Protein AF-A0A286H9B0-F1 (afdb_monomer)

Organism: NCBI:txid1938745

pLDDT: mean 94.32, std 11.55, range [45.25, 98.88]

InterPro domains:
  IPR002024 Bacterioferritin [PIRSF002560] (19-170)
  IPR002024 Bacterioferritin [PR00601] (17-36)
  IPR002024 Bacterioferritin [PR00601] (37-57)
  IPR002024 Bacterioferri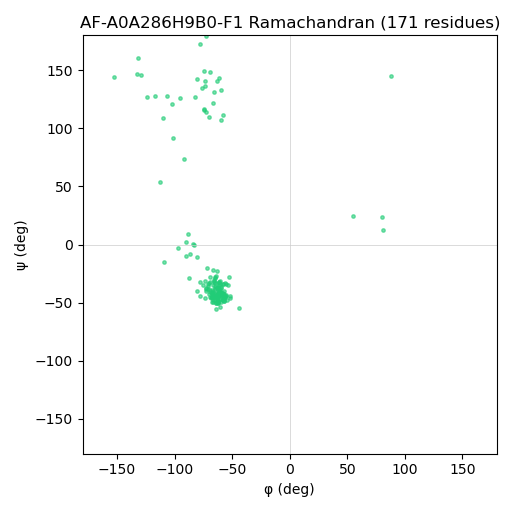tin [PR00601] (58-78)
  IPR002024 Bacterioferritin [PR00601] (79-99)
  IPR002024 Bacterioferritin [PR00601] (121-141)
  IPR002024 Bacterioferritin [PR00601] (142-163)
  IPR002024 Bacterioferritin [TIGR00754] (19-170)
  IPR002024 Bacterioferritin [cd00907] (19-168)
  IPR008331 Ferritin/DPS domain [PF00210] (23-158)
  IPR009040 Ferritin-like diiron domain [PS50905] (15-159)
  IPR009078 Ferritin-like superfamily [SSF47240] (18-170)
  IPR012347 Ferritin-like [G3DSA:1.20.1260.10] (17-172)

Nearest PDB structures (foldseek):
  3fvb-assembly1_A  TM=9.939E-01  e=9.692E-12  Brucella abortus 2308
  8sqq-assembly1_A  TM=9.944E-01  e=2.005E-11  Brucella abortus 2308
  5d8s-assembly1_C-2  TM=9.860E-01  e=1.235E-11  Pseudomonas aeruginosa PAO1
  5d8r-assembly1_B-2  TM=9.877E-01  e=1.734E-11  Pseudomonas aeruginosa PAO1
  4am2-assembly1_A  TM=9.829E-01  e=4.570E-11  Blastochloris viridis

Structure (mmCIF, N/CA/C/O backbone):
data_AF-A0A286H9B0-F1
#
_entry.id   AF-A0A286H9B0-F1
#
loop_
_atom_site.group_PDB
_atom_site.id
_atom_site.type_symbol
_atom_site.label_atom_id
_atom_site.label_alt_id
_atom_site.label_comp_id
_atom_site.label_asym_id
_atom_site.label_entity_id
_atom_site.label_seq_id
_atom_site.pdbx_PDB_ins_code
_atom_site.Cartn_x
_atom_site.Cartn_y
_atom_site.Cartn_z
_atom_site.occupancy
_atom_site.B_iso_or_equiv
_atom_site.auth_seq_id
_atom_site.auth_comp_id
_atom_site.auth_asym_id
_atom_site.auth_atom_id
_atom_site.pdbx_PDB_model_num
ATOM 1 N N . MET A 1 1 ? 42.506 1.748 1.021 1.00 45.88 1 MET A N 1
ATOM 2 C CA . MET A 1 1 ? 42.791 1.206 -0.328 1.00 45.88 1 MET A CA 1
ATOM 3 C C . MET A 1 1 ? 41.480 1.147 -1.094 1.00 45.88 1 MET A C 1
ATOM 5 O O . MET A 1 1 ? 40.535 0.618 -0.522 1.00 45.88 1 MET A O 1
ATOM 9 N N . PRO A 1 2 ? 41.370 1.684 -2.321 1.00 45.25 2 PRO A N 1
ATOM 10 C CA . PRO A 1 2 ? 40.158 1.507 -3.104 1.00 45.25 2 PRO A CA 1
ATOM 11 C C . PRO A 1 2 ? 40.140 0.069 -3.631 1.00 45.25 2 PRO A C 1
ATOM 13 O O . PRO A 1 2 ? 41.032 -0.348 -4.370 1.00 45.25 2 PRO A O 1
ATOM 16 N N . ILE A 1 3 ? 39.153 -0.709 -3.197 1.00 55.25 3 ILE A N 1
ATOM 17 C CA . ILE A 1 3 ? 38.907 -2.056 -3.710 1.00 55.25 3 ILE A CA 1
ATOM 18 C C . ILE A 1 3 ? 38.387 -1.878 -5.138 1.00 55.25 3 ILE A C 1
ATOM 20 O O . ILE A 1 3 ? 37.295 -1.356 -5.348 1.00 55.25 3 ILE A O 1
ATOM 24 N N . ARG A 1 4 ? 39.192 -2.256 -6.134 1.00 49.81 4 ARG A N 1
ATOM 25 C CA . ARG A 1 4 ? 38.756 -2.288 -7.533 1.00 49.81 4 ARG A CA 1
ATOM 26 C C . ARG A 1 4 ? 37.694 -3.389 -7.647 1.00 49.81 4 ARG A C 1
ATOM 28 O O . ARG A 1 4 ? 38.017 -4.529 -7.305 1.00 49.81 4 ARG A O 1
ATOM 35 N N . PRO A 1 5 ? 36.455 -3.100 -8.081 1.00 55.25 5 PRO A N 1
ATOM 36 C CA . PRO A 1 5 ? 35.447 -4.143 -8.185 1.00 55.25 5 PRO A CA 1
ATOM 37 C C . PRO A 1 5 ? 35.904 -5.173 -9.229 1.00 55.25 5 PRO A C 1
ATOM 39 O O . PRO A 1 5 ? 36.496 -4.790 -10.248 1.00 55.25 5 PRO A O 1
ATOM 42 N N . PRO A 1 6 ? 35.681 -6.477 -8.992 1.00 56.34 6 PRO A N 1
ATOM 43 C CA . PRO A 1 6 ? 35.996 -7.492 -9.982 1.00 56.34 6 PRO A CA 1
ATOM 44 C C . PRO A 1 6 ? 35.180 -7.207 -11.246 1.00 56.34 6 PRO A C 1
ATOM 46 O O . PRO A 1 6 ? 33.982 -6.936 -11.178 1.00 56.34 6 PRO A O 1
ATOM 49 N N . SER A 1 7 ? 35.830 -7.251 -12.411 1.00 58.56 7 SER A N 1
ATOM 50 C CA . SER A 1 7 ? 35.145 -7.125 -13.696 1.00 58.56 7 SER A CA 1
ATOM 51 C C . SER A 1 7 ? 34.120 -8.259 -13.810 1.00 58.56 7 SER A C 1
ATOM 53 O O . SER A 1 7 ? 34.520 -9.418 -13.968 1.00 58.56 7 SER A O 1
ATOM 55 N N . LYS A 1 8 ? 32.818 -7.958 -13.695 1.00 57.22 8 LYS A N 1
ATOM 56 C CA . LYS A 1 8 ? 31.751 -8.950 -13.896 1.00 57.22 8 LYS A CA 1
ATOM 57 C C . LYS A 1 8 ? 31.909 -9.531 -15.312 1.00 57.22 8 LYS A C 1
ATOM 59 O O . LYS A 1 8 ? 31.726 -8.826 -16.298 1.00 57.22 8 LYS A O 1
ATOM 64 N N . LYS A 1 9 ? 32.294 -10.809 -15.410 1.00 58.19 9 LYS A N 1
ATOM 65 C CA . LYS A 1 9 ? 32.421 -11.560 -16.677 1.00 58.19 9 LYS A CA 1
ATOM 66 C C . LYS A 1 9 ? 31.087 -12.136 -17.171 1.00 58.19 9 LYS A C 1
ATOM 68 O O . LYS A 1 9 ? 31.068 -12.768 -18.222 1.00 58.19 9 LYS A O 1
ATOM 73 N N . TRP A 1 10 ? 29.993 -11.930 -16.438 1.00 59.44 10 TRP A N 1
ATOM 74 C CA . TRP A 1 10 ? 28.667 -12.446 -16.769 1.00 59.44 10 TRP A CA 1
ATOM 75 C C . TRP A 1 10 ? 27.667 -11.297 -16.851 1.00 59.44 10 TRP A C 1
ATOM 77 O O . TRP A 1 10 ? 27.579 -10.483 -15.934 1.00 59.44 10 TRP A O 1
ATOM 87 N N . LYS A 1 11 ? 26.951 -11.233 -17.976 1.00 59.91 11 LYS A N 1
ATOM 88 C CA . LYS A 1 11 ? 25.842 -10.312 -18.220 1.00 59.91 11 LYS A CA 1
ATOM 89 C C . LYS A 1 11 ? 24.561 -11.139 -18.159 1.00 59.91 11 LYS A C 1
ATOM 91 O O . LYS A 1 11 ? 24.500 -12.186 -18.805 1.00 59.91 11 LYS A O 1
ATOM 96 N N . TRP A 1 12 ? 23.589 -10.716 -17.360 1.00 68.38 12 TRP A N 1
ATOM 97 C CA . TRP A 1 12 ? 22.305 -11.408 -17.267 1.00 68.38 12 TRP A CA 1
ATOM 98 C C . TRP A 1 12 ? 21.596 -11.414 -18.624 1.00 68.38 12 TRP A C 1
ATOM 100 O O . TRP A 1 12 ? 21.695 -10.455 -19.391 1.00 68.38 12 TRP A O 1
ATOM 110 N N . LEU A 1 13 ? 20.913 -12.521 -18.929 1.00 72.50 13 LEU A N 1
ATOM 111 C CA . LEU A 1 13 ? 20.215 -12.713 -20.205 1.00 72.50 13 LEU A CA 1
ATOM 112 C C . LEU A 1 13 ? 18.986 -11.807 -20.332 1.00 72.50 13 LEU A C 1
ATOM 114 O O . LEU A 1 13 ? 18.669 -11.365 -21.433 1.00 72.50 13 LEU A O 1
ATOM 118 N N . VAL A 1 14 ? 18.313 -11.526 -19.214 1.00 85.19 14 VAL A N 1
ATOM 119 C CA . VAL A 1 14 ? 17.127 -10.669 -19.164 1.00 85.19 14 VAL A CA 1
ATOM 120 C C . VAL A 1 14 ? 17.565 -9.259 -18.794 1.00 85.19 14 VAL A C 1
ATOM 122 O O . VAL A 1 14 ? 18.282 -9.058 -17.817 1.00 85.19 14 VAL A O 1
ATOM 125 N N . GLN A 1 15 ? 17.184 -8.287 -19.613 1.00 88.56 15 GLN A N 1
ATOM 126 C CA . GLN A 1 15 ? 17.475 -6.870 -19.421 1.00 88.56 15 GLN A CA 1
ATOM 127 C C . GLN A 1 15 ? 16.175 -6.093 -19.630 1.00 88.56 15 GLN A C 1
ATOM 129 O O . GLN A 1 15 ? 15.358 -6.518 -20.453 1.00 88.56 15 GLN A O 1
ATOM 134 N N . PRO A 1 16 ? 15.971 -4.980 -18.915 1.00 91.25 16 PRO A N 1
ATOM 135 C CA . PRO A 1 16 ? 14.797 -4.161 -19.137 1.00 91.25 16 PRO A CA 1
ATOM 136 C C . PRO A 1 16 ? 14.930 -3.481 -20.503 1.00 91.25 16 PRO A C 1
ATOM 138 O O . PRO A 1 16 ? 16.034 -3.147 -20.942 1.00 91.25 16 PRO A O 1
ATOM 141 N N . VAL A 1 17 ? 13.803 -3.237 -21.169 1.00 94.69 17 VAL A N 1
ATOM 142 C CA . VAL A 1 17 ? 13.787 -2.517 -22.458 1.00 94.69 17 VAL A CA 1
ATOM 143 C C . VAL A 1 17 ? 14.288 -1.071 -22.322 1.00 94.69 17 VAL A C 1
ATOM 145 O O . VAL A 1 17 ? 14.767 -0.481 -23.286 1.00 94.69 17 VAL A O 1
ATOM 148 N N . SER A 1 18 ? 14.208 -0.509 -21.112 1.00 97.00 18 SER A N 1
ATOM 149 C CA . SER A 1 18 ? 14.690 0.822 -20.747 1.00 97.00 18 SER A CA 1
ATOM 150 C C . SER A 1 18 ? 15.049 0.860 -19.255 1.00 97.00 18 SER A C 1
ATOM 152 O O . SER A 1 18 ? 14.318 0.266 -18.458 1.00 97.00 18 SER A O 1
ATOM 154 N N . PRO A 1 19 ? 16.097 1.598 -18.830 1.00 96.88 19 PRO A N 1
ATOM 155 C CA . PRO A 1 19 ? 16.374 1.848 -17.409 1.00 96.88 19 PRO A CA 1
ATOM 156 C C . PRO A 1 19 ? 15.164 2.405 -16.651 1.00 96.88 19 PRO A C 1
ATOM 158 O O . PRO A 1 19 ? 14.994 2.130 -15.466 1.00 96.88 19 PRO A O 1
ATOM 161 N N . ARG A 1 20 ? 14.283 3.117 -17.365 1.00 98.19 20 ARG A N 1
ATOM 162 C CA . ARG A 1 20 ? 13.047 3.683 -16.832 1.00 98.19 20 ARG A CA 1
ATOM 163 C C . ARG A 1 20 ? 12.124 2.645 -16.186 1.00 98.19 20 ARG A C 1
ATOM 165 O O . ARG A 1 20 ? 11.490 2.946 -15.184 1.00 98.19 20 ARG A O 1
ATOM 172 N N . VAL A 1 21 ? 12.099 1.408 -16.687 1.00 98.38 21 VAL A N 1
ATOM 173 C CA . VAL A 1 21 ? 11.307 0.318 -16.084 1.00 98.38 21 VAL A CA 1
ATOM 174 C C . VAL A 1 21 ? 11.768 0.031 -14.652 1.00 98.38 21 VAL A C 1
ATOM 176 O O . VAL A 1 21 ? 10.952 -0.152 -13.754 1.00 98.38 21 VAL A O 1
ATOM 179 N N . VAL A 1 22 ? 13.082 0.035 -14.414 1.00 98.44 22 VAL A N 1
ATOM 180 C CA . VAL A 1 22 ? 13.649 -0.187 -13.076 1.00 98.44 22 VAL A CA 1
ATOM 181 C C . VAL A 1 22 ? 13.358 0.992 -12.146 1.00 98.44 22 VAL A C 1
ATOM 183 O O . VAL A 1 22 ? 13.175 0.785 -10.948 1.00 98.44 22 VAL A O 1
ATOM 186 N N . GLU A 1 23 ? 13.292 2.216 -12.671 1.00 98.75 23 GLU A N 1
ATOM 187 C CA . GLU A 1 23 ? 12.872 3.388 -11.895 1.00 98.75 23 GLU A CA 1
ATOM 188 C C . GLU A 1 23 ? 11.410 3.268 -11.455 1.00 98.75 23 GLU A C 1
ATOM 190 O O . GLU A 1 23 ? 11.137 3.407 -10.267 1.00 98.75 23 GLU A O 1
ATOM 195 N N . LEU A 1 24 ? 10.501 2.915 -12.372 1.00 98.81 24 LEU A N 1
ATOM 196 C CA . LEU A 1 24 ? 9.080 2.695 -12.073 1.00 98.81 24 LEU A CA 1
ATOM 197 C C . LEU A 1 24 ? 8.879 1.625 -10.994 1.00 98.81 24 LEU A C 1
ATOM 199 O O . LEU A 1 24 ? 8.152 1.845 -10.029 1.00 98.81 24 LEU A O 1
ATOM 203 N N . LEU A 1 25 ? 9.578 0.491 -11.112 1.00 98.81 25 LEU A N 1
ATOM 204 C CA . LEU A 1 25 ? 9.537 -0.574 -10.105 1.00 98.81 25 LEU A CA 1
ATOM 205 C C . LEU A 1 25 ? 10.053 -0.100 -8.738 1.00 98.81 25 LEU A C 1
ATOM 207 O O . LEU A 1 25 ? 9.513 -0.489 -7.709 1.00 98.81 25 LEU A O 1
ATOM 211 N N . ASN A 1 26 ? 11.079 0.754 -8.704 1.00 98.81 26 ASN A N 1
ATOM 212 C CA . ASN A 1 26 ? 11.580 1.324 -7.451 1.00 98.81 26 ASN A CA 1
ATOM 213 C C . ASN A 1 26 ? 10.654 2.398 -6.867 1.00 98.81 26 ASN A C 1
ATOM 215 O O . ASN A 1 26 ? 10.622 2.580 -5.647 1.00 98.81 26 ASN A O 1
ATOM 219 N N . ASP A 1 27 ? 9.940 3.143 -7.710 1.00 98.81 27 ASP A N 1
ATOM 220 C CA . ASP A 1 27 ? 8.918 4.098 -7.283 1.00 98.81 27 ASP A CA 1
ATOM 221 C C . ASP A 1 27 ? 7.725 3.363 -6.659 1.00 98.81 27 ASP A C 1
ATOM 223 O O . ASP A 1 27 ? 7.277 3.765 -5.587 1.00 98.81 27 ASP A O 1
ATOM 227 N N . ALA A 1 28 ? 7.286 2.248 -7.250 1.00 98.81 28 ALA A N 1
ATOM 228 C CA . ALA A 1 28 ? 6.289 1.364 -6.646 1.00 98.81 28 ALA A CA 1
ATOM 229 C C . ALA A 1 28 ? 6.804 0.709 -5.356 1.00 98.81 28 ALA A C 1
ATOM 231 O O . ALA A 1 28 ? 6.140 0.775 -4.334 1.00 98.81 28 ALA A O 1
ATOM 232 N N . LEU A 1 29 ? 8.045 0.209 -5.335 1.00 98.88 29 LEU A N 1
ATOM 233 C CA . LEU A 1 29 ? 8.631 -0.388 -4.125 1.00 98.88 29 LEU A CA 1
ATOM 234 C C . LEU A 1 29 ? 8.685 0.610 -2.960 1.00 98.88 29 LEU A C 1
ATOM 236 O O . LEU A 1 29 ? 8.478 0.251 -1.806 1.00 98.88 29 LEU A O 1
ATOM 240 N N . THR A 1 30 ? 8.967 1.881 -3.251 1.00 98.88 30 THR A N 1
ATOM 241 C CA . THR A 1 30 ? 8.922 2.942 -2.235 1.00 98.88 30 THR A CA 1
ATOM 242 C C . THR A 1 30 ? 7.510 3.129 -1.686 1.00 98.88 30 THR A C 1
ATOM 244 O O . THR A 1 30 ? 7.361 3.390 -0.491 1.00 98.88 30 THR A O 1
ATOM 247 N N . PHE A 1 31 ? 6.497 3.012 -2.544 1.00 98.62 31 PHE A N 1
ATOM 248 C CA . PHE A 1 31 ? 5.097 3.088 -2.156 1.00 98.62 31 PHE A CA 1
ATOM 249 C C . PHE A 1 31 ? 4.733 1.927 -1.219 1.00 98.62 31 PHE A C 1
ATOM 251 O O . PHE A 1 31 ? 4.413 2.197 -0.060 1.00 98.62 31 PHE A O 1
ATOM 258 N N . GLU A 1 32 ? 4.963 0.675 -1.630 1.00 98.62 32 GLU A N 1
ATOM 259 C CA . GLU A 1 32 ? 4.607 -0.507 -0.820 1.00 98.62 32 GLU A CA 1
ATOM 260 C C . GLU A 1 32 ? 5.320 -0.538 0.517 1.00 98.62 32 GLU A C 1
ATOM 262 O O . GLU A 1 32 ? 4.713 -0.807 1.548 1.00 98.62 32 GLU A O 1
ATOM 267 N N . LEU A 1 33 ? 6.605 -0.177 0.565 1.00 98.75 33 LEU A N 1
ATOM 268 C CA . LEU A 1 33 ? 7.325 -0.100 1.837 1.00 98.75 33 LEU A CA 1
ATOM 269 C C . LEU A 1 33 ? 6.765 0.997 2.758 1.00 98.75 33 LEU A C 1
ATOM 271 O O . LEU A 1 33 ? 6.852 0.888 3.984 1.00 98.75 33 LEU A O 1
ATOM 275 N N . THR A 1 34 ? 6.193 2.062 2.198 1.00 98.69 34 THR A N 1
ATOM 276 C CA . THR A 1 34 ? 5.535 3.115 2.982 1.00 98.69 34 THR A CA 1
ATOM 277 C C . THR A 1 34 ? 4.196 2.623 3.528 1.00 98.69 34 THR A C 1
ATOM 279 O O . THR A 1 34 ? 3.935 2.790 4.724 1.00 98.69 34 THR A O 1
ATOM 282 N N . VAL A 1 35 ? 3.378 1.979 2.692 1.00 98.38 35 VAL A N 1
ATOM 283 C CA . VAL A 1 35 ? 2.068 1.435 3.078 1.00 98.38 35 VAL A CA 1
ATOM 284 C C . VAL A 1 35 ? 2.225 0.276 4.061 1.00 98.38 35 VAL A C 1
ATOM 286 O O . VAL A 1 35 ? 1.635 0.328 5.139 1.00 98.38 35 VAL A O 1
ATOM 289 N N . THR A 1 36 ? 3.146 -0.657 3.800 1.00 98.69 36 THR A N 1
ATOM 290 C CA . THR A 1 36 ? 3.548 -1.743 4.711 1.00 98.69 36 THR A CA 1
ATOM 291 C C . THR A 1 36 ? 3.742 -1.225 6.135 1.00 98.69 36 THR A C 1
ATOM 293 O O . THR A 1 36 ? 3.142 -1.738 7.081 1.00 98.69 36 THR A O 1
ATOM 296 N N . ASN A 1 37 ? 4.579 -0.194 6.303 1.00 98.62 37 ASN A N 1
ATOM 297 C CA . ASN A 1 37 ? 4.895 0.362 7.618 1.00 98.62 37 ASN A CA 1
ATOM 298 C C . ASN A 1 37 ? 3.709 1.119 8.231 1.00 98.62 37 ASN A C 1
ATOM 300 O O . ASN A 1 37 ? 3.507 1.062 9.446 1.00 98.62 37 ASN A O 1
ATOM 304 N N . THR A 1 38 ? 2.923 1.812 7.404 1.00 98.56 38 THR A N 1
ATOM 305 C CA . THR A 1 38 ? 1.721 2.538 7.838 1.00 98.56 38 THR A CA 1
ATOM 306 C C . THR A 1 38 ? 0.674 1.567 8.386 1.00 98.56 38 THR A C 1
ATOM 308 O O . THR A 1 38 ? 0.206 1.733 9.513 1.00 98.56 38 THR A O 1
ATOM 311 N N . TYR A 1 39 ? 0.364 0.504 7.644 1.00 98.69 39 TYR A N 1
ATOM 312 C CA . TYR A 1 39 ? -0.603 -0.518 8.042 1.00 98.69 39 TYR A CA 1
ATOM 313 C C . TYR A 1 39 ? -0.121 -1.329 9.237 1.00 98.69 39 TYR A C 1
ATOM 315 O O . TYR A 1 39 ? -0.895 -1.557 10.167 1.00 98.69 39 TYR A O 1
ATOM 323 N N . PHE A 1 40 ? 1.172 -1.660 9.299 1.00 98.75 40 PHE A N 1
ATOM 324 C CA . PHE A 1 40 ? 1.731 -2.326 10.472 1.00 98.75 40 PHE A CA 1
ATOM 325 C C . PHE A 1 40 ? 1.554 -1.487 11.743 1.00 98.75 40 PHE A C 1
ATOM 327 O O . PHE A 1 40 ? 1.176 -2.014 12.790 1.00 98.75 40 PHE A O 1
ATOM 334 N N . LEU A 1 41 ? 1.812 -0.177 11.670 1.00 98.69 41 LEU A N 1
ATOM 335 C CA . LEU A 1 41 ? 1.645 0.717 12.812 1.00 98.69 41 LEU A CA 1
ATOM 336 C C . LEU A 1 41 ? 0.168 0.881 13.193 1.00 98.69 41 LEU A C 1
ATOM 338 O O . LEU A 1 41 ? -0.160 0.736 14.373 1.00 98.69 41 LEU A O 1
ATOM 342 N N . ASN A 1 42 ? -0.720 1.097 12.217 1.00 98.62 42 ASN A N 1
ATOM 343 C CA . ASN A 1 42 ? -2.166 1.172 12.448 1.00 98.62 42 ASN A CA 1
ATOM 344 C C . ASN A 1 42 ? -2.680 -0.093 13.144 1.00 98.62 42 ASN A C 1
ATOM 346 O O . ASN A 1 42 ? -3.398 0.007 14.138 1.00 98.62 42 ASN A O 1
ATOM 350 N N . ALA A 1 43 ? -2.244 -1.275 12.699 1.00 98.62 43 ALA A N 1
ATOM 351 C CA . ALA A 1 43 ? -2.597 -2.544 13.325 1.00 98.62 43 ALA A CA 1
ATOM 352 C C . ALA A 1 43 ? -2.258 -2.563 14.823 1.00 98.62 43 ALA A C 1
ATOM 354 O O . ALA A 1 43 ? -3.101 -2.895 15.654 1.00 98.62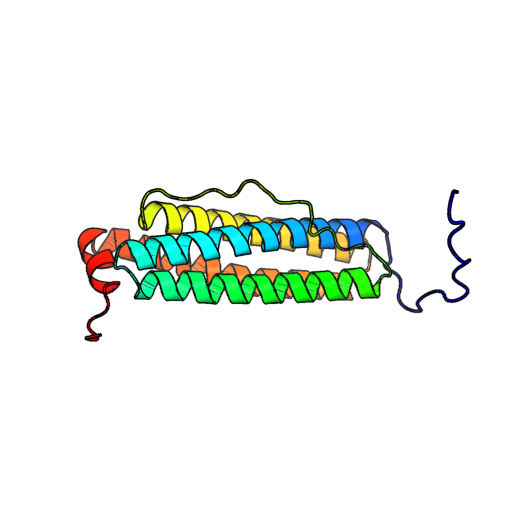 43 ALA A O 1
ATOM 355 N N . ARG A 1 44 ? -1.040 -2.141 15.191 1.00 98.69 44 ARG A N 1
ATOM 356 C CA . ARG A 1 44 ? -0.594 -2.121 16.595 1.00 98.69 44 ARG A CA 1
ATOM 357 C C . ARG A 1 44 ? -1.281 -1.058 17.432 1.00 98.69 44 ARG A C 1
ATOM 359 O O . ARG A 1 44 ? -1.529 -1.296 18.612 1.00 98.69 44 ARG A O 1
ATOM 366 N N . MET A 1 45 ? -1.604 0.087 16.844 1.00 98.75 45 MET A N 1
ATOM 367 C CA . MET A 1 45 ? -2.382 1.119 17.525 1.00 98.75 45 MET A CA 1
ATOM 368 C C . MET A 1 45 ? -3.806 0.634 17.803 1.00 98.75 45 MET A C 1
ATOM 370 O O . MET A 1 45 ? -4.273 0.745 18.932 1.00 98.75 45 MET A O 1
ATOM 374 N N . LEU A 1 46 ? -4.461 0.013 16.821 1.00 98.62 46 LEU A N 1
ATOM 375 C CA . LEU A 1 46 ? -5.803 -0.551 16.967 1.00 98.62 46 LEU A CA 1
ATOM 376 C C . LEU A 1 46 ? -5.849 -1.693 17.989 1.00 98.62 46 LEU A C 1
ATOM 378 O O . LEU A 1 46 ? -6.748 -1.711 18.832 1.00 98.62 46 LEU A O 1
ATOM 382 N N . ASP A 1 47 ? -4.862 -2.593 17.973 1.00 97.62 47 ASP A N 1
ATOM 383 C CA . ASP A 1 47 ? -4.701 -3.624 19.005 1.00 97.62 47 ASP A CA 1
ATOM 384 C C . ASP A 1 47 ? -4.586 -2.982 20.400 1.00 97.62 47 ASP A C 1
ATOM 386 O O . ASP A 1 47 ? -5.302 -3.363 21.329 1.00 97.62 47 ASP A O 1
ATOM 390 N N . ALA A 1 48 ? -3.731 -1.961 20.547 1.00 98.12 48 ALA A N 1
ATOM 391 C CA . ALA A 1 48 ? -3.529 -1.248 21.810 1.00 98.12 48 ALA A CA 1
ATOM 392 C C . ALA A 1 48 ? -4.775 -0.475 22.280 1.00 98.12 48 ALA A C 1
ATOM 394 O O . ALA A 1 48 ? -4.973 -0.299 23.483 1.00 98.12 48 ALA A O 1
ATOM 395 N N . TRP A 1 49 ? -5.630 -0.035 21.354 1.00 98.00 49 TRP A N 1
ATOM 396 C CA . TRP A 1 49 ? -6.904 0.628 21.643 1.00 98.00 49 TRP A CA 1
ATOM 397 C C . TRP A 1 49 ? -8.059 -0.346 21.918 1.00 98.00 49 TRP A C 1
ATOM 399 O O . TRP A 1 49 ? -9.177 0.095 22.183 1.00 98.00 49 TRP A O 1
ATOM 409 N N . GLY A 1 50 ? -7.816 -1.660 21.885 1.00 97.00 50 GLY A N 1
ATOM 410 C CA . GLY A 1 50 ? -8.843 -2.672 22.146 1.00 97.00 50 GLY A CA 1
ATOM 411 C C . GLY A 1 50 ? -9.766 -2.949 20.955 1.00 97.00 50 GLY A C 1
ATOM 412 O O . GLY A 1 50 ? -10.878 -3.441 21.147 1.00 97.00 50 GLY A O 1
ATOM 413 N N . LEU A 1 51 ? -9.304 -2.678 19.730 1.00 98.25 51 LEU A N 1
ATOM 414 C CA . LEU A 1 51 ? -10.014 -2.921 18.468 1.00 98.25 51 LEU A CA 1
ATOM 415 C C . LEU A 1 51 ? -9.322 -4.020 17.628 1.00 98.25 51 LEU A C 1
ATOM 417 O O . LEU A 1 51 ? -9.009 -3.798 16.454 1.00 98.25 51 LEU A O 1
ATOM 421 N N . PRO A 1 52 ? -9.067 -5.219 18.189 1.00 97.56 52 PRO A N 1
ATOM 422 C CA . PRO A 1 52 ? -8.187 -6.218 17.578 1.00 97.56 52 PRO A CA 1
ATOM 423 C C . PRO A 1 52 ? -8.726 -6.813 16.273 1.00 97.56 52 PRO A C 1
ATOM 425 O O . PRO A 1 52 ? -7.950 -7.327 15.473 1.00 97.56 52 PRO A O 1
ATOM 428 N N . LYS A 1 53 ? -10.041 -6.759 16.012 1.00 98.25 53 LYS A N 1
ATOM 429 C CA . LYS A 1 53 ? -10.585 -7.233 14.728 1.00 98.25 53 LYS A CA 1
ATOM 430 C C . LYS A 1 53 ? -10.145 -6.333 13.578 1.00 98.25 53 LYS A C 1
ATOM 432 O O . LYS A 1 53 ? -9.689 -6.839 12.559 1.00 98.25 53 LYS A O 1
ATOM 437 N N . LEU A 1 54 ? -10.228 -5.014 13.767 1.00 98.50 54 LEU A N 1
ATOM 438 C CA . LEU A 1 54 ? -9.745 -4.052 12.781 1.00 98.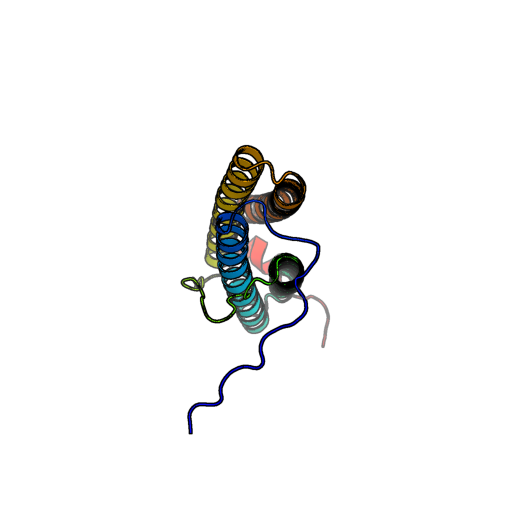50 54 LEU A CA 1
ATOM 439 C C . LEU A 1 54 ? -8.212 -4.053 12.725 1.00 98.50 54 LEU A C 1
ATOM 441 O O . LEU A 1 54 ? -7.641 -4.012 11.639 1.00 98.50 54 LEU A O 1
ATOM 445 N N . GLY A 1 55 ? -7.554 -4.183 13.884 1.00 98.50 55 GLY A N 1
ATOM 446 C CA . GLY A 1 55 ? -6.101 -4.344 13.970 1.00 98.50 55 GLY A CA 1
ATOM 447 C C . GLY A 1 55 ? -5.592 -5.538 13.159 1.00 98.50 55 GLY A C 1
ATOM 448 O O . GLY A 1 55 ? -4.645 -5.397 12.387 1.00 98.50 55 GLY A O 1
ATOM 449 N N . LYS A 1 56 ? -6.275 -6.688 13.240 1.00 98.50 56 LYS A N 1
ATOM 450 C CA . LYS A 1 56 ? -5.961 -7.871 12.431 1.00 98.50 56 LYS A CA 1
ATOM 451 C C . LYS A 1 56 ? -6.055 -7.603 10.929 1.00 98.50 56 LYS A C 1
ATOM 453 O O . LYS A 1 56 ? -5.183 -8.068 10.206 1.00 98.50 56 LYS A O 1
ATOM 458 N N . VAL A 1 57 ? -7.064 -6.864 10.465 1.00 98.50 57 VAL A N 1
ATOM 459 C CA . VAL A 1 57 ? -7.186 -6.546 9.032 1.00 98.50 57 VAL A CA 1
ATOM 460 C C . VAL A 1 57 ? -5.995 -5.719 8.558 1.00 98.50 57 VAL A C 1
ATOM 462 O O . VAL A 1 57 ? -5.339 -6.107 7.600 1.00 98.50 57 VAL A O 1
ATOM 465 N N . PHE A 1 58 ? -5.651 -4.639 9.264 1.00 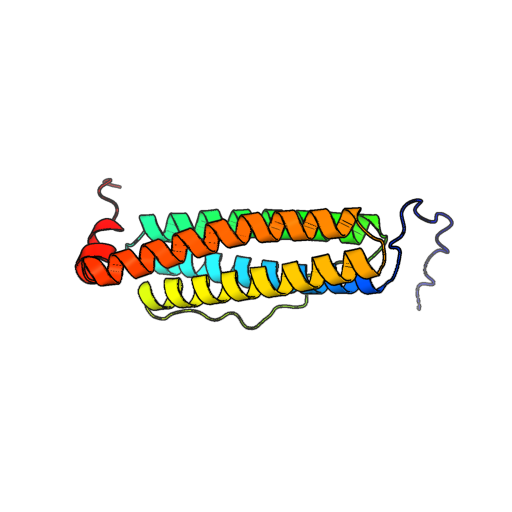98.69 58 PHE A N 1
ATOM 466 C CA . PHE A 1 58 ? -4.468 -3.841 8.923 1.00 98.69 58 PHE A CA 1
ATOM 467 C C . PHE A 1 58 ? -3.166 -4.648 9.004 1.00 98.69 58 PHE A C 1
ATOM 469 O O . PHE A 1 58 ? -2.247 -4.411 8.225 1.00 98.69 58 PHE A O 1
ATOM 476 N N . TYR A 1 59 ? -3.065 -5.606 9.930 1.00 98.81 59 TYR A N 1
ATOM 477 C CA . TYR A 1 59 ? -1.910 -6.496 9.991 1.00 98.81 59 TYR A CA 1
ATOM 478 C C . TYR A 1 59 ? -1.836 -7.407 8.766 1.00 98.81 59 TYR A C 1
ATOM 480 O O . TYR A 1 59 ? -0.769 -7.514 8.174 1.00 98.81 59 TYR A O 1
ATOM 488 N N . ASP A 1 60 ? -2.944 -8.048 8.392 1.00 98.75 60 ASP A N 1
ATOM 489 C CA . ASP A 1 60 ? -2.985 -8.940 7.234 1.00 98.75 60 ASP A CA 1
ATOM 490 C C . ASP A 1 60 ? -2.668 -8.162 5.944 1.00 98.75 60 ASP A C 1
ATOM 492 O O . ASP A 1 60 ? -1.790 -8.592 5.203 1.00 98.75 60 ASP A O 1
ATOM 496 N N . LEU A 1 61 ? -3.254 -6.969 5.759 1.00 98.56 61 LEU A N 1
ATOM 497 C CA . LEU A 1 61 ? -2.934 -6.076 4.637 1.00 98.56 61 LEU A CA 1
ATOM 498 C C . LEU A 1 61 ? -1.455 -5.681 4.633 1.00 98.56 61 LEU A C 1
ATOM 500 O O . LEU A 1 61 ? -0.791 -5.816 3.622 1.00 98.56 61 LEU A O 1
ATOM 504 N N . SER A 1 62 ? -0.881 -5.305 5.783 1.00 98.75 62 SER A N 1
ATOM 505 C CA . SER A 1 62 ? 0.561 -5.030 5.889 1.00 98.75 62 SER A CA 1
ATOM 506 C C . SER A 1 62 ? 1.433 -6.206 5.426 1.00 98.75 62 SER A C 1
ATOM 508 O O . SER A 1 62 ? 2.514 -5.984 4.886 1.00 98.75 62 SER A O 1
ATOM 510 N N . ILE A 1 63 ? 0.997 -7.452 5.642 1.00 98.75 63 ILE A N 1
ATOM 511 C CA . ILE A 1 63 ? 1.701 -8.641 5.146 1.00 98.75 63 ILE A CA 1
ATOM 512 C C . ILE A 1 63 ? 1.496 -8.833 3.642 1.00 98.75 63 ILE A C 1
ATOM 514 O O . ILE A 1 63 ? 2.422 -9.307 2.983 1.00 98.75 63 ILE A O 1
ATOM 518 N N . ASP A 1 64 ? 0.326 -8.490 3.109 1.00 98.06 64 ASP A N 1
ATOM 519 C CA . ASP A 1 64 ? 0.077 -8.497 1.667 1.00 98.06 64 ASP A CA 1
ATOM 520 C C . ASP A 1 64 ? 1.002 -7.482 0.965 1.00 98.06 64 ASP A C 1
ATOM 522 O O . ASP A 1 64 ? 1.805 -7.908 0.137 1.00 98.06 64 ASP A O 1
ATOM 526 N N . GLU A 1 65 ? 1.113 -6.245 1.467 1.00 98.25 65 GLU A N 1
ATOM 527 C CA . GLU A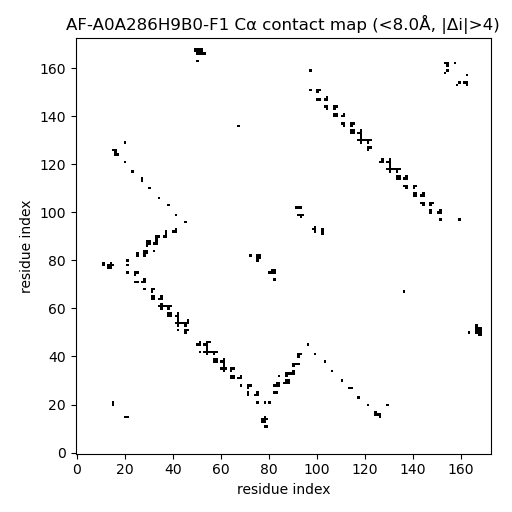 1 65 ? 2.063 -5.239 0.945 1.00 98.25 65 GLU A CA 1
ATOM 528 C C . GLU A 1 65 ? 3.534 -5.703 0.978 1.00 98.25 65 GLU A C 1
ATOM 530 O O . GLU A 1 65 ? 4.355 -5.372 0.116 1.00 98.25 65 GLU A O 1
ATOM 535 N N . MET A 1 66 ? 3.916 -6.493 1.993 1.00 98.69 66 MET A N 1
ATOM 536 C CA . MET A 1 66 ? 5.264 -7.073 2.063 1.00 98.69 66 MET A CA 1
ATOM 537 C C . MET A 1 66 ? 5.518 -8.076 0.933 1.00 98.69 66 MET A C 1
ATOM 539 O O . MET A 1 66 ? 6.665 -8.224 0.501 1.00 98.69 66 MET A O 1
ATOM 543 N N . ARG A 1 67 ? 4.483 -8.789 0.474 1.00 98.38 67 ARG A N 1
ATOM 544 C CA . ARG A 1 67 ? 4.580 -9.722 -0.658 1.00 98.38 67 ARG A CA 1
ATOM 545 C C . ARG A 1 67 ? 4.704 -8.958 -1.970 1.00 98.38 67 ARG A C 1
ATOM 547 O O . ARG A 1 67 ? 5.526 -9.354 -2.798 1.00 98.38 67 ARG A O 1
ATOM 554 N N . ASP A 1 68 ? 3.997 -7.844 -2.116 1.00 98.00 68 ASP A N 1
ATOM 555 C CA . ASP A 1 68 ? 4.117 -6.977 -3.291 1.00 98.00 68 ASP A CA 1
ATOM 556 C C . ASP A 1 68 ? 5.501 -6.328 -3.367 1.00 98.00 68 ASP A C 1
ATOM 558 O O . ASP A 1 68 ? 6.179 -6.387 -4.400 1.00 98.00 68 ASP A O 1
ATOM 562 N N . ALA A 1 69 ? 6.021 -5.845 -2.234 1.00 98.62 69 ALA A N 1
ATOM 563 C CA . ALA A 1 69 ? 7.399 -5.375 -2.136 1.00 98.62 69 ALA A CA 1
ATOM 564 C C . ALA A 1 69 ? 8.426 -6.463 -2.523 1.00 98.62 69 ALA A C 1
ATOM 566 O O . ALA A 1 69 ? 9.391 -6.172 -3.239 1.00 98.62 69 ALA A O 1
ATOM 567 N N . ASP A 1 70 ? 8.234 -7.718 -2.095 1.00 98.62 70 ASP A N 1
ATOM 568 C CA . ASP A 1 70 ? 9.095 -8.845 -2.489 1.00 98.62 70 ASP A CA 1
ATOM 569 C C . ASP A 1 70 ? 9.024 -9.112 -4.004 1.00 98.62 70 ASP A C 1
ATOM 571 O O . ASP A 1 70 ? 10.063 -9.212 -4.665 1.00 98.62 70 ASP A O 1
ATOM 575 N N . ALA A 1 71 ? 7.825 -9.131 -4.593 1.00 98.19 71 ALA A N 1
ATOM 576 C CA . ALA A 1 71 ? 7.642 -9.311 -6.034 1.00 98.19 71 ALA A CA 1
ATOM 577 C C . ALA A 1 71 ? 8.352 -8.212 -6.851 1.00 98.19 71 ALA A C 1
ATOM 579 O O . ALA A 1 71 ? 9.072 -8.505 -7.817 1.00 98.19 71 ALA A O 1
ATOM 580 N N . LEU A 1 72 ? 8.236 -6.950 -6.425 1.00 98.69 72 LEU A N 1
ATOM 581 C CA . LEU A 1 72 ? 8.931 -5.813 -7.033 1.00 98.69 72 LEU A CA 1
ATOM 582 C C . LEU A 1 72 ? 10.455 -5.938 -6.909 1.00 98.69 72 LEU A C 1
ATOM 584 O O . LEU A 1 72 ? 11.174 -5.741 -7.895 1.00 98.69 72 LEU A O 1
ATOM 588 N N . ILE A 1 73 ? 10.970 -6.311 -5.732 1.00 98.75 73 ILE A N 1
ATOM 589 C CA . ILE A 1 73 ? 12.406 -6.542 -5.504 1.00 98.75 73 ILE A CA 1
ATOM 590 C C . ILE A 1 73 ? 12.929 -7.629 -6.444 1.00 98.75 73 ILE A C 1
ATOM 592 O O . ILE A 1 73 ? 13.950 -7.430 -7.113 1.00 98.75 73 ILE A O 1
ATOM 596 N N . GLN A 1 74 ? 12.228 -8.761 -6.539 1.00 97.81 74 GLN A N 1
ATOM 597 C CA . GLN A 1 74 ? 12.603 -9.859 -7.428 1.00 97.81 74 GLN A CA 1
ATOM 598 C C . GLN A 1 74 ? 12.626 -9.408 -8.893 1.00 97.81 74 GLN A C 1
ATOM 600 O O . GLN A 1 74 ? 13.563 -9.741 -9.626 1.00 97.81 74 GLN A O 1
ATOM 605 N N . ARG A 1 75 ? 11.652 -8.592 -9.318 1.00 97.12 75 ARG A N 1
ATOM 606 C CA . ARG A 1 75 ? 11.593 -8.047 -10.681 1.00 97.12 75 ARG A CA 1
ATOM 607 C C . ARG A 1 75 ? 12.729 -7.064 -10.972 1.00 97.12 75 ARG A C 1
ATOM 609 O O . ARG A 1 75 ? 13.323 -7.125 -12.046 1.00 97.12 75 ARG A O 1
ATOM 616 N N . VAL A 1 76 ? 13.086 -6.197 -10.025 1.00 97.94 76 VAL A N 1
ATOM 617 C CA . VAL A 1 76 ? 14.243 -5.296 -10.164 1.00 97.94 76 VAL A CA 1
ATOM 618 C C . VAL A 1 76 ? 15.546 -6.094 -10.278 1.00 97.94 76 VAL A C 1
ATOM 620 O O . VAL A 1 76 ? 16.375 -5.804 -11.144 1.00 97.94 76 VAL A O 1
ATOM 623 N N . LEU A 1 77 ? 15.724 -7.124 -9.445 1.00 96.50 77 LEU A N 1
ATOM 624 C CA . LEU A 1 77 ? 16.914 -7.981 -9.462 1.00 96.50 77 LEU A CA 1
ATOM 625 C C . LEU A 1 77 ? 17.020 -8.824 -10.741 1.00 96.50 77 LEU A C 1
ATOM 627 O O . LEU A 1 77 ? 18.128 -9.008 -11.246 1.00 96.50 77 LEU A O 1
ATOM 631 N N . LEU A 1 78 ? 15.894 -9.277 -11.309 1.00 95.12 78 LEU A N 1
ATOM 632 C CA . LEU A 1 78 ? 15.849 -9.955 -12.614 1.00 95.12 78 LEU A CA 1
ATOM 633 C C . LEU A 1 78 ? 16.527 -9.123 -13.715 1.00 95.12 78 LEU A C 1
ATOM 635 O O . LEU A 1 78 ? 17.164 -9.675 -14.612 1.00 95.12 78 LEU A O 1
ATOM 639 N N . PHE A 1 79 ? 16.410 -7.800 -13.628 1.00 95.75 79 PHE A N 1
ATOM 640 C CA . PHE A 1 79 ? 16.980 -6.839 -14.566 1.00 95.75 79 PHE A CA 1
ATOM 641 C C . PHE A 1 79 ? 18.421 -6.400 -14.227 1.00 95.75 79 PHE A C 1
ATOM 643 O O . PHE A 1 79 ? 18.933 -5.482 -14.865 1.00 95.75 79 PHE A O 1
ATOM 650 N N . ASP A 1 80 ? 19.090 -7.044 -13.255 1.00 93.12 80 ASP A N 1
ATOM 651 C CA . ASP A 1 80 ? 20.371 -6.610 -12.646 1.00 93.12 80 ASP A CA 1
ATOM 652 C C . ASP A 1 80 ? 20.306 -5.173 -12.088 1.00 93.12 80 ASP A C 1
ATOM 654 O O . ASP A 1 80 ? 21.323 -4.481 -11.992 1.00 93.12 80 ASP A O 1
ATOM 658 N N . GLY A 1 81 ? 19.098 -4.713 -11.742 1.00 95.06 81 GLY A N 1
ATOM 659 C CA . GLY A 1 81 ? 18.859 -3.432 -11.091 1.00 95.06 81 GLY A CA 1
ATOM 660 C C . GLY A 1 81 ? 19.186 -3.470 -9.598 1.00 95.06 81 GLY A C 1
ATOM 661 O O . GLY A 1 81 ? 19.456 -4.522 -9.017 1.00 95.06 81 GLY A O 1
ATOM 662 N N . HIS A 1 82 ? 19.148 -2.302 -8.956 1.00 97.31 82 HIS A N 1
ATOM 663 C CA . HIS A 1 82 ? 19.352 -2.170 -7.514 1.00 97.31 82 HIS A CA 1
ATOM 664 C C . HIS A 1 82 ? 18.029 -1.789 -6.832 1.00 97.31 82 HIS A C 1
ATOM 666 O O . HIS A 1 82 ? 17.578 -0.658 -7.027 1.00 97.31 82 HIS A O 1
ATOM 672 N N . PRO A 1 83 ? 17.394 -2.695 -6.066 1.00 98.50 83 PRO A N 1
ATOM 673 C CA . PRO A 1 83 ? 16.193 -2.366 -5.306 1.00 98.50 83 PRO A CA 1
ATOM 674 C C . PRO A 1 83 ? 16.508 -1.347 -4.210 1.00 98.50 83 PRO A C 1
ATOM 676 O O . PRO A 1 83 ? 17.459 -1.515 -3.444 1.00 98.50 83 PRO A O 1
ATOM 679 N N . ASN A 1 84 ? 15.709 -0.291 -4.123 1.00 98.50 84 ASN A N 1
ATOM 680 C CA . ASN A 1 84 ? 15.893 0.791 -3.172 1.00 98.50 84 ASN A CA 1
ATOM 681 C C . ASN A 1 84 ? 14.937 0.648 -1.987 1.00 98.50 84 ASN A C 1
ATOM 683 O O . ASN A 1 84 ? 13.838 1.191 -1.991 1.00 98.50 84 ASN A O 1
ATOM 687 N N . VAL A 1 85 ? 15.410 -0.028 -0.943 1.00 98.31 85 VAL A N 1
ATOM 688 C CA . VAL A 1 85 ? 14.699 -0.158 0.342 1.00 98.31 85 VAL A CA 1
ATOM 689 C C . VAL A 1 85 ? 15.049 0.953 1.342 1.00 98.31 85 VAL A C 1
ATOM 691 O O . VAL A 1 85 ? 14.605 0.933 2.485 1.00 98.31 85 VAL A O 1
ATOM 694 N N . GLN A 1 86 ? 15.888 1.916 0.942 1.00 98.25 86 GLN A N 1
ATOM 695 C CA . GLN A 1 86 ? 16.289 3.045 1.786 1.00 98.25 86 GLN A CA 1
ATOM 696 C C . GLN A 1 86 ? 15.315 4.223 1.664 1.00 98.25 86 GLN A C 1
ATOM 698 O O . GLN A 1 86 ? 15.189 5.017 2.601 1.00 98.25 86 GLN A O 1
ATOM 703 N N . ARG A 1 87 ? 14.668 4.372 0.504 1.00 97.81 87 ARG A N 1
ATOM 704 C CA . ARG A 1 87 ? 13.694 5.433 0.248 1.00 97.81 87 ARG A CA 1
ATOM 705 C C . ARG A 1 87 ? 12.332 5.024 0.809 1.00 97.81 87 ARG A C 1
ATOM 707 O O . ARG A 1 87 ? 11.816 3.968 0.471 1.00 97.81 87 ARG A O 1
ATOM 714 N N . LEU A 1 88 ? 11.755 5.898 1.627 1.00 96.81 88 LEU A N 1
ATOM 715 C CA . LEU A 1 88 ? 10.393 5.795 2.144 1.00 96.81 88 LEU A CA 1
ATOM 716 C C . LEU A 1 88 ? 9.663 7.114 1.890 1.00 96.81 88 LEU A C 1
ATOM 718 O O . LEU A 1 88 ? 10.273 8.188 1.935 1.00 96.81 88 LEU A O 1
ATOM 722 N N . GLY A 1 89 ? 8.365 7.022 1.625 1.00 97.12 89 GLY A N 1
ATOM 723 C CA . GLY A 1 89 ? 7.456 8.157 1.631 1.00 97.12 89 GLY A CA 1
ATOM 724 C C . GLY A 1 89 ? 7.162 8.647 3.050 1.00 97.12 89 GLY A C 1
ATOM 725 O O . GLY A 1 89 ? 7.656 8.116 4.047 1.00 97.12 89 GLY A O 1
ATOM 726 N N . ALA A 1 90 ? 6.339 9.689 3.149 1.00 96.44 90 ALA A N 1
ATOM 727 C CA . ALA A 1 90 ? 5.857 10.161 4.439 1.00 96.44 90 ALA A CA 1
ATOM 728 C C . ALA A 1 90 ? 4.792 9.196 4.978 1.00 96.44 90 ALA A C 1
ATOM 730 O O . ALA A 1 90 ? 3.713 9.088 4.401 1.00 96.44 90 ALA A O 1
ATOM 731 N N . ILE A 1 91 ? 5.084 8.542 6.102 1.00 96.19 91 ILE A N 1
ATOM 732 C CA . ILE A 1 91 ? 4.115 7.718 6.830 1.00 96.19 91 ILE A CA 1
ATOM 733 C C . ILE A 1 91 ? 3.112 8.656 7.508 1.00 96.19 91 ILE A C 1
ATOM 735 O O . ILE A 1 91 ? 3.480 9.442 8.385 1.00 96.19 91 ILE A O 1
ATOM 739 N N . ARG A 1 92 ? 1.851 8.599 7.076 1.00 93.44 92 ARG A N 1
ATOM 740 C CA . ARG A 1 92 ? 0.744 9.375 7.649 1.00 93.44 92 ARG A CA 1
ATOM 741 C C . ARG A 1 92 ? -0.076 8.459 8.544 1.00 93.44 92 ARG A C 1
ATOM 743 O O . ARG A 1 92 ? -0.588 7.451 8.077 1.00 93.44 92 ARG A O 1
ATOM 750 N N . VAL A 1 93 ? -0.193 8.817 9.816 1.00 92.88 93 VAL A N 1
ATOM 751 C CA . VAL A 1 93 ? -0.851 7.991 10.833 1.00 92.88 93 VAL A CA 1
ATOM 752 C C . VAL A 1 93 ? -2.058 8.749 11.361 1.00 92.88 93 VAL A C 1
ATOM 754 O O . VAL A 1 93 ? -1.919 9.909 11.743 1.00 92.88 93 VAL A O 1
ATOM 757 N N . GLY A 1 94 ? -3.225 8.104 11.356 1.00 92.94 94 GLY A N 1
ATOM 758 C CA . GLY A 1 94 ? -4.444 8.669 11.934 1.00 92.94 94 GLY A CA 1
ATOM 759 C C . GLY A 1 94 ? -4.414 8.627 13.461 1.00 92.94 94 GLY A C 1
ATOM 760 O O . GLY A 1 94 ? -3.843 7.711 14.056 1.00 92.94 94 GLY A O 1
ATOM 761 N N . GLU A 1 95 ? -5.057 9.594 14.108 1.00 97.06 95 GLU A N 1
ATOM 762 C CA . GLU A 1 95 ? -5.226 9.631 15.567 1.00 97.06 95 GLU A CA 1
ATOM 763 C C . GLU A 1 95 ? -6.508 8.911 16.015 1.00 97.06 95 GLU A C 1
ATOM 765 O O . GLU A 1 95 ? -6.695 8.632 17.200 1.00 97.06 95 GLU A O 1
ATOM 770 N N . THR A 1 96 ? -7.373 8.546 15.063 1.00 98.44 96 THR A N 1
ATOM 771 C CA . THR A 1 96 ? -8.575 7.734 15.283 1.00 98.44 96 THR A CA 1
ATOM 772 C C . THR A 1 96 ? -8.676 6.589 14.273 1.00 98.44 96 THR A C 1
ATOM 774 O O . THR A 1 96 ? -8.082 6.633 13.196 1.00 98.44 96 THR A O 1
ATOM 777 N N . ALA A 1 97 ? -9.466 5.559 14.592 1.00 98.31 97 ALA A N 1
ATOM 778 C CA . ALA A 1 97 ? -9.716 4.447 13.672 1.00 98.31 97 ALA A CA 1
ATOM 779 C C . ALA A 1 97 ? -10.396 4.895 12.361 1.00 98.31 97 ALA A C 1
ATOM 781 O O . ALA A 1 97 ? -10.133 4.319 11.312 1.00 98.31 97 ALA A O 1
ATOM 782 N N . GLU A 1 98 ? -11.245 5.926 12.407 1.00 98.31 98 GLU A N 1
ATOM 783 C CA . GLU A 1 98 ? -11.879 6.493 11.212 1.00 98.31 98 GLU A CA 1
ATOM 784 C C . GLU A 1 98 ? -10.854 7.224 10.337 1.00 98.31 98 GLU A C 1
ATOM 786 O O . GLU A 1 98 ? -10.789 6.976 9.136 1.00 98.31 98 GLU A O 1
ATOM 791 N N . GLU A 1 99 ? -9.978 8.037 10.935 1.00 98.69 99 GLU A N 1
ATOM 792 C CA . GLU A 1 99 ? -8.877 8.680 10.206 1.00 98.69 99 GLU A CA 1
ATOM 793 C C . GLU A 1 99 ? -7.928 7.658 9.572 1.00 98.69 99 GLU A C 1
ATOM 795 O O . GLU A 1 99 ? -7.494 7.853 8.439 1.00 98.69 99 GLU A O 1
ATOM 800 N N . MET A 1 100 ? -7.631 6.550 10.261 1.00 98.75 100 MET A N 1
ATOM 801 C CA . MET A 1 100 ? -6.825 5.461 9.696 1.00 98.75 100 MET A CA 1
ATOM 802 C C . MET A 1 100 ? -7.478 4.845 8.455 1.00 98.75 100 MET A C 1
ATOM 804 O O . MET A 1 100 ? -6.779 4.591 7.480 1.00 98.75 100 MET A O 1
ATOM 808 N N . LEU A 1 101 ? -8.797 4.626 8.472 1.00 98.81 101 LEU A N 1
ATOM 809 C CA . LEU A 1 101 ? -9.542 4.099 7.322 1.00 98.81 101 LEU A CA 1
ATOM 810 C C . LEU A 1 101 ? -9.559 5.090 6.148 1.00 98.81 101 LEU A C 1
ATOM 812 O O . LEU A 1 101 ? -9.370 4.678 5.007 1.00 98.81 101 LEU A O 1
ATOM 816 N N . VAL A 1 102 ? -9.738 6.390 6.416 1.00 98.75 102 VAL A N 1
ATOM 817 C CA . VAL A 1 102 ? -9.680 7.444 5.384 1.00 98.75 102 VAL A CA 1
ATOM 818 C C . VAL A 1 102 ? -8.292 7.508 4.745 1.00 98.75 102 VAL A C 1
ATOM 820 O O . VAL A 1 102 ? -8.173 7.476 3.524 1.00 98.75 102 VAL A O 1
ATOM 823 N N . LEU A 1 103 ? -7.236 7.551 5.561 1.00 98.69 103 LEU A N 1
ATOM 824 C CA . LEU A 1 103 ? -5.855 7.608 5.075 1.00 98.69 103 LEU A CA 1
ATOM 825 C C . LEU A 1 103 ? -5.445 6.341 4.317 1.00 98.69 103 LEU A C 1
ATOM 827 O O . LEU A 1 103 ? -4.651 6.427 3.378 1.00 98.69 103 LEU A O 1
ATOM 831 N N . ALA A 1 104 ? -5.976 5.182 4.708 1.00 98.62 104 ALA A N 1
ATOM 832 C CA . ALA A 1 104 ? -5.770 3.936 3.985 1.00 98.62 104 ALA A CA 1
ATOM 833 C C . ALA A 1 104 ? -6.449 3.984 2.611 1.00 98.62 104 ALA A C 1
ATOM 835 O O . ALA A 1 104 ? -5.775 3.803 1.605 1.00 98.62 104 ALA A O 1
ATOM 836 N N . LEU A 1 105 ? -7.726 4.383 2.536 1.00 98.81 105 LEU A N 1
ATOM 837 C CA . LEU A 1 105 ? -8.422 4.564 1.255 1.00 98.81 105 LEU A CA 1
ATOM 838 C C . LEU A 1 105 ? -7.708 5.558 0.325 1.00 98.81 105 LEU A C 1
ATOM 840 O O . LEU A 1 105 ? -7.638 5.341 -0.885 1.00 98.81 105 LEU A O 1
ATOM 844 N N . ASP A 1 106 ? -7.183 6.656 0.872 1.00 98.62 106 ASP A N 1
ATOM 845 C CA . ASP A 1 106 ? -6.400 7.624 0.101 1.00 98.62 106 ASP A CA 1
ATOM 846 C C . ASP A 1 106 ? -5.089 7.018 -0.420 1.00 98.62 106 ASP A C 1
ATOM 848 O O . ASP A 1 106 ? -4.680 7.324 -1.544 1.00 98.62 106 ASP A O 1
ATOM 852 N N . SER A 1 107 ? -4.445 6.155 0.373 1.00 98.31 107 SER A N 1
ATOM 853 C CA . SER A 1 107 ? -3.270 5.391 -0.056 1.00 98.31 107 SER A CA 1
ATOM 854 C C . SER A 1 107 ? -3.637 4.457 -1.209 1.00 98.31 107 SER A C 1
ATOM 856 O O . SER A 1 107 ? -3.030 4.574 -2.268 1.00 98.31 107 SER A O 1
ATOM 858 N N . GLU A 1 108 ? -4.701 3.660 -1.091 1.00 98.56 108 GLU A N 1
ATOM 859 C CA . GLU A 1 108 ? -5.094 2.734 -2.165 1.00 98.56 108 GLU A CA 1
ATOM 860 C C . GLU A 1 108 ? -5.439 3.449 -3.472 1.00 98.56 108 GLU A C 1
ATOM 862 O O . GLU A 1 108 ? -5.009 3.064 -4.559 1.00 98.56 108 GLU A O 1
ATOM 867 N N . LYS A 1 109 ? -6.141 4.583 -3.391 1.00 98.75 109 LYS A N 1
ATOM 868 C CA . LYS A 1 109 ? -6.426 5.413 -4.572 1.00 98.75 109 LYS A CA 1
ATOM 869 C C . LYS A 1 109 ? -5.152 5.951 -5.224 1.00 98.75 109 LYS A C 1
ATOM 871 O O . LYS A 1 109 ? -5.083 6.048 -6.452 1.00 98.75 109 LYS A O 1
ATOM 876 N N . ALA A 1 110 ? -4.154 6.323 -4.422 1.00 98.56 110 ALA A N 1
ATOM 877 C CA . ALA A 1 110 ? -2.864 6.772 -4.929 1.00 98.56 110 ALA A CA 1
ATOM 878 C C . ALA A 1 110 ? -2.073 5.622 -5.576 1.00 98.56 110 ALA A C 1
ATOM 880 O O . ALA A 1 110 ? -1.489 5.834 -6.641 1.00 98.56 110 ALA A O 1
ATOM 881 N N . ALA A 1 111 ? -2.118 4.426 -4.986 1.00 98.44 111 ALA A N 1
ATOM 882 C CA . ALA A 1 111 ? -1.500 3.207 -5.501 1.00 98.44 111 ALA A CA 1
ATOM 883 C C . ALA A 1 111 ? -2.076 2.836 -6.874 1.00 98.44 111 ALA A C 1
ATOM 885 O O . ALA A 1 111 ? -1.350 2.809 -7.871 1.00 98.44 111 ALA A O 1
ATOM 886 N N . VAL A 1 112 ? -3.408 2.720 -6.972 1.00 98.81 112 VAL A N 1
ATOM 887 C CA . VAL A 1 112 ? -4.134 2.464 -8.229 1.00 98.81 112 VAL A CA 1
ATOM 888 C C . VAL A 1 112 ? -3.732 3.467 -9.311 1.00 98.81 112 VAL A C 1
ATOM 890 O O . VAL A 1 112 ? -3.457 3.084 -10.452 1.00 98.81 112 VAL A O 1
ATOM 893 N N . ALA A 1 113 ? -3.671 4.761 -8.982 1.00 98.81 113 ALA A N 1
ATOM 894 C CA . ALA A 1 113 ? -3.282 5.793 -9.939 1.00 98.81 113 ALA A CA 1
ATOM 895 C C . ALA A 1 113 ? -1.817 5.646 -10.395 1.00 98.81 113 ALA A C 1
ATOM 897 O O . ALA A 1 113 ? -1.529 5.732 -11.594 1.00 98.81 113 ALA A O 1
ATOM 898 N N . GLN A 1 114 ? -0.894 5.410 -9.459 1.00 98.81 114 GLN A N 1
ATOM 899 C CA . GLN A 1 114 ? 0.530 5.242 -9.745 1.00 98.81 114 GLN A CA 1
ATOM 900 C C . GLN A 1 114 ? 0.800 3.987 -10.584 1.00 98.81 114 GLN A C 1
ATOM 902 O O . GLN A 1 114 ? 1.568 4.043 -11.552 1.00 98.81 114 GLN A O 1
ATOM 907 N N . PHE A 1 115 ? 0.176 2.862 -10.246 1.00 98.81 115 PHE A N 1
ATOM 908 C CA . PHE A 1 115 ? 0.407 1.587 -10.919 1.00 98.81 115 PHE A CA 1
ATOM 909 C C . PHE A 1 115 ? -0.222 1.565 -12.308 1.00 98.81 115 PHE A C 1
ATOM 911 O O . PHE A 1 115 ? 0.439 1.137 -13.251 1.00 98.81 115 PHE A O 1
ATOM 918 N N . ASN A 1 116 ? -1.402 2.165 -12.502 1.00 98.88 116 ASN A N 1
ATOM 919 C CA . ASN A 1 116 ? -1.951 2.381 -13.846 1.00 98.88 116 ASN A CA 1
ATOM 920 C C . ASN A 1 116 ? -1.025 3.239 -14.724 1.00 98.88 116 ASN A C 1
ATOM 922 O O . ASN A 1 116 ? -0.797 2.922 -15.894 1.00 98.88 116 ASN A O 1
ATOM 926 N N . ALA A 1 117 ? -0.461 4.321 -14.174 1.00 98.88 117 ALA A N 1
ATOM 927 C CA . ALA A 1 117 ? 0.492 5.156 -14.906 1.00 98.88 117 ALA A CA 1
ATOM 928 C C . ALA A 1 117 ? 1.771 4.378 -15.266 1.00 98.88 117 ALA A C 1
ATOM 930 O O . ALA A 1 117 ? 2.262 4.482 -16.391 1.00 98.88 117 ALA A O 1
ATOM 931 N N . SER A 1 118 ? 2.263 3.551 -14.340 1.00 98.88 118 SER A N 1
ATOM 932 C CA . SER A 1 118 ? 3.446 2.705 -14.535 1.00 98.88 118 SER A CA 1
ATOM 933 C C . SER A 1 118 ? 3.203 1.603 -15.571 1.00 98.88 118 SER A C 1
ATOM 935 O O . SER A 1 118 ? 4.048 1.384 -16.440 1.00 98.88 118 SER A O 1
ATOM 937 N N . ALA A 1 119 ? 2.031 0.958 -15.546 1.00 98.88 119 ALA A N 1
ATOM 938 C CA . ALA A 1 119 ? 1.606 -0.026 -16.541 1.00 98.88 119 ALA A CA 1
ATOM 939 C C . ALA A 1 119 ? 1.525 0.596 -17.943 1.00 98.88 119 ALA A C 1
ATOM 941 O O . ALA A 1 119 ? 2.088 0.057 -18.899 1.00 98.88 119 ALA A O 1
ATOM 942 N N . LYS A 1 120 ? 0.904 1.779 -18.058 1.00 98.88 120 LYS A N 1
ATOM 943 C CA . LYS A 1 120 ? 0.835 2.543 -19.312 1.00 98.88 120 LYS A CA 1
ATOM 944 C C . LYS A 1 120 ? 2.225 2.854 -19.865 1.00 98.88 120 LYS A C 1
ATOM 946 O O . LYS A 1 120 ? 2.475 2.600 -21.041 1.00 98.88 120 LYS A O 1
ATOM 951 N N . GLU A 1 121 ? 3.132 3.368 -19.035 1.00 98.81 121 GLU A N 1
ATOM 952 C CA . GLU A 1 121 ? 4.497 3.691 -19.465 1.00 98.81 121 GLU A CA 1
ATOM 953 C C . GLU A 1 121 ? 5.274 2.421 -19.868 1.00 98.81 121 GLU A C 1
ATOM 955 O O . GLU A 1 121 ? 5.977 2.415 -20.879 1.00 98.81 121 GLU A O 1
ATOM 960 N N . CYS A 1 122 ? 5.086 1.301 -19.161 1.00 98.69 122 CYS A N 1
ATOM 961 C CA . CYS A 1 122 ? 5.664 0.012 -19.554 1.00 98.69 122 CYS A CA 1
ATOM 962 C C . CYS A 1 122 ? 5.149 -0.466 -20.921 1.00 98.69 122 CYS A C 1
ATOM 964 O O . CYS A 1 122 ? 5.945 -0.934 -21.737 1.00 98.69 122 CYS A O 1
ATOM 966 N N . HIS A 1 123 ? 3.854 -0.306 -21.216 1.00 98.56 123 HIS A N 1
ATOM 967 C CA . HIS A 1 123 ? 3.308 -0.588 -22.547 1.00 98.56 123 HIS A CA 1
ATOM 968 C C . HIS A 1 123 ? 3.905 0.305 -23.635 1.00 98.56 123 HIS A C 1
ATOM 970 O O . HIS A 1 123 ? 4.265 -0.198 -24.698 1.00 98.56 123 HIS A O 1
ATOM 976 N N . GLU A 1 124 ? 4.047 1.604 -23.375 1.00 98.62 124 GLU A N 1
ATOM 977 C CA . GLU A 1 124 ? 4.655 2.556 -24.315 1.00 98.62 124 GLU A CA 1
ATOM 978 C C . GLU A 1 124 ? 6.123 2.211 -24.616 1.00 98.62 124 GLU A C 1
ATOM 980 O O . GLU A 1 124 ? 6.585 2.384 -25.745 1.00 98.62 124 GLU A O 1
ATOM 985 N N . LEU A 1 125 ? 6.841 1.660 -23.633 1.00 98.19 125 LEU A N 1
ATOM 986 C CA . LEU A 1 125 ? 8.214 1.167 -23.773 1.00 98.19 125 LEU A CA 1
ATOM 987 C C . LEU A 1 125 ? 8.307 -0.238 -24.402 1.00 98.19 125 LEU A C 1
ATOM 989 O O . LEU A 1 125 ? 9.406 -0.679 -24.744 1.00 98.19 125 LEU A O 1
ATOM 993 N N . GLY A 1 126 ? 7.184 -0.945 -24.557 1.00 97.81 126 GLY A N 1
ATOM 994 C CA . GLY A 1 126 ? 7.121 -2.314 -25.076 1.00 97.81 126 GLY A CA 1
ATOM 995 C C . GLY A 1 126 ? 7.442 -3.416 -24.056 1.00 97.81 126 GLY A C 1
ATOM 996 O O . GLY A 1 126 ? 7.617 -4.571 -24.449 1.00 97.81 126 GLY A O 1
ATOM 997 N N . ASP A 1 127 ? 7.506 -3.111 -22.755 1.00 97.69 127 ASP A N 1
ATOM 998 C CA . ASP A 1 127 ? 7.666 -4.108 -21.685 1.00 97.69 127 ASP A CA 1
ATOM 999 C C . ASP A 1 127 ? 6.307 -4.578 -21.155 1.00 97.69 127 ASP A C 1
ATOM 1001 O O . ASP A 1 127 ? 5.869 -4.241 -20.054 1.00 97.69 127 ASP A O 1
ATOM 1005 N N . HIS A 1 128 ? 5.628 -5.397 -21.955 1.00 97.62 128 HIS A N 1
ATOM 1006 C CA . HIS A 1 128 ? 4.328 -5.962 -21.588 1.00 97.62 128 HIS A CA 1
ATOM 1007 C C . HIS A 1 128 ? 4.397 -6.891 -20.370 1.00 97.62 128 HIS A C 1
ATOM 1009 O O . HIS A 1 128 ? 3.414 -7.032 -19.651 1.00 97.62 128 HIS A O 1
ATOM 1015 N N . GLY A 1 129 ? 5.549 -7.527 -20.131 1.00 96.62 129 GLY A N 1
ATOM 1016 C CA . GLY A 1 129 ? 5.721 -8.422 -18.991 1.00 96.62 129 GLY A CA 1
ATOM 1017 C C . GLY A 1 129 ? 5.735 -7.661 -17.671 1.00 96.62 129 GLY A C 1
ATOM 1018 O O . GLY A 1 129 ? 5.137 -8.118 -16.707 1.00 96.62 129 GLY A O 1
ATOM 1019 N N . THR A 1 130 ? 6.398 -6.503 -17.624 1.00 98.12 130 THR A N 1
ATOM 1020 C CA . THR A 1 130 ? 6.374 -5.641 -16.435 1.00 98.12 130 THR A CA 1
ATOM 1021 C C . THR A 1 130 ? 5.066 -4.850 -16.334 1.00 98.12 130 THR A C 1
ATOM 1023 O O . THR A 1 130 ? 4.577 -4.656 -15.228 1.00 98.12 130 THR A O 1
ATOM 1026 N N . ALA A 1 131 ? 4.444 -4.474 -17.459 1.00 98.62 131 ALA A N 1
ATOM 1027 C CA . ALA A 1 131 ? 3.105 -3.879 -17.444 1.00 98.62 131 ALA A CA 1
ATOM 1028 C C . ALA A 1 131 ? 2.080 -4.798 -16.755 1.00 98.62 131 ALA A C 1
ATOM 1030 O O . ALA A 1 131 ? 1.367 -4.348 -15.867 1.00 98.62 131 ALA A O 1
ATOM 1031 N N . ALA A 1 132 ? 2.085 -6.096 -17.082 1.00 98.44 132 ALA A N 1
ATOM 1032 C CA . ALA A 1 132 ? 1.184 -7.076 -16.474 1.00 98.44 132 ALA A CA 1
ATOM 1033 C C . ALA A 1 132 ? 1.360 -7.213 -14.949 1.00 98.44 132 ALA A C 1
ATOM 1035 O O . ALA A 1 132 ? 0.380 -7.468 -14.256 1.00 98.44 132 ALA A O 1
ATOM 1036 N N . VAL A 1 133 ? 2.581 -7.01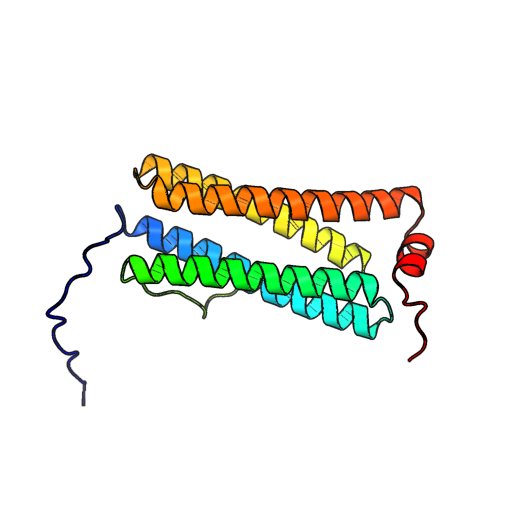6 -14.430 1.00 98.31 133 VAL A N 1
ATOM 1037 C CA . VAL A 1 133 ? 2.840 -6.982 -12.977 1.00 98.31 133 VAL A CA 1
ATOM 1038 C C . VAL A 1 133 ? 2.109 -5.798 -12.346 1.00 98.31 133 VAL A C 1
ATOM 1040 O O . VAL A 1 133 ? 1.353 -5.985 -11.403 1.00 98.31 133 VAL A O 1
ATOM 1043 N N . PHE A 1 134 ? 2.257 -4.594 -12.906 1.00 98.81 134 PHE A N 1
ATOM 1044 C CA . PHE A 1 134 ? 1.542 -3.418 -12.400 1.00 98.81 134 PHE A CA 1
ATOM 1045 C C . PHE A 1 134 ? 0.021 -3.545 -12.534 1.00 98.81 134 PHE A C 1
ATOM 1047 O O . PHE A 1 134 ? -0.703 -3.106 -11.651 1.00 98.81 134 PHE A O 1
ATOM 1054 N N . GLU A 1 135 ? -0.486 -4.152 -13.608 1.00 98.81 135 GLU A N 1
ATOM 1055 C CA . GLU A 1 135 ? -1.924 -4.405 -13.772 1.00 98.81 135 GLU A CA 1
ATOM 1056 C C . GLU A 1 135 ? -2.480 -5.403 -12.750 1.00 98.81 135 GLU A C 1
ATOM 1058 O O . GLU A 1 135 ? -3.663 -5.343 -12.420 1.00 98.81 135 GLU A O 1
ATOM 1063 N N . GLU A 1 136 ? -1.668 -6.360 -12.294 1.00 98.50 136 GLU A N 1
ATOM 1064 C CA . GLU A 1 136 ? -2.036 -7.261 -11.201 1.00 98.50 136 GLU A CA 1
ATOM 1065 C C . GLU A 1 136 ? -2.147 -6.503 -9.887 1.00 98.50 136 GLU A C 1
ATOM 1067 O O . GLU A 1 136 ? -3.218 -6.542 -9.288 1.00 98.50 136 GLU A O 1
ATOM 1072 N N . MET A 1 137 ? -1.132 -5.706 -9.555 1.00 98.62 137 MET A N 1
ATOM 1073 C CA . MET A 1 137 ? -1.146 -4.846 -8.371 1.00 98.62 137 MET A CA 1
ATOM 1074 C C . MET A 1 137 ? -2.349 -3.892 -8.380 1.00 98.62 137 MET A C 1
ATOM 1076 O O . MET A 1 137 ? -3.087 -3.831 -7.409 1.00 98.62 137 MET A O 1
ATOM 1080 N N . VAL A 1 138 ? -2.658 -3.237 -9.513 1.00 98.81 138 VAL A N 1
ATOM 1081 C CA . VAL A 1 138 ? -3.871 -2.395 -9.646 1.00 98.81 138 VAL A CA 1
ATOM 1082 C C . VAL A 1 138 ? -5.138 -3.142 -9.222 1.00 98.81 138 VAL A C 1
ATOM 1084 O O . VAL A 1 138 ? -5.974 -2.571 -8.528 1.00 98.81 138 VAL A O 1
ATOM 1087 N N . ARG A 1 139 ? -5.301 -4.406 -9.636 1.00 98.62 139 ARG A N 1
ATOM 1088 C CA . ARG A 1 139 ? -6.496 -5.194 -9.294 1.00 98.62 139 ARG A CA 1
ATOM 1089 C C . ARG A 1 139 ? -6.553 -5.562 -7.818 1.00 98.62 139 ARG A C 1
ATOM 1091 O O . ARG A 1 139 ? -7.650 -5.819 -7.326 1.00 98.62 139 ARG A O 1
ATOM 1098 N N . ASP A 1 140 ? -5.413 -5.674 -7.153 1.00 98.06 140 ASP A N 1
ATOM 1099 C CA . ASP A 1 140 ? -5.360 -5.957 -5.724 1.00 98.06 140 ASP A CA 1
ATOM 1100 C C . ASP A 1 140 ? -5.665 -4.683 -4.922 1.00 98.06 140 ASP A C 1
ATOM 1102 O O . ASP A 1 140 ? -6.599 -4.706 -4.115 1.00 98.06 140 ASP A O 1
ATOM 1106 N N . GLU A 1 141 ? -5.090 -3.536 -5.295 1.00 98.38 141 GLU A N 1
ATOM 1107 C CA . GLU A 1 141 ? -5.403 -2.255 -4.639 1.00 98.38 141 GLU A CA 1
ATOM 1108 C C . GLU A 1 141 ? -6.843 -1.789 -4.852 1.00 98.38 141 GLU A C 1
ATOM 1110 O O . GLU A 1 141 ? -7.450 -1.187 -3.967 1.00 98.38 141 GLU A O 1
ATOM 1115 N N . GLU A 1 142 ? -7.461 -2.105 -5.994 1.00 98.75 142 GLU A N 1
ATOM 1116 C CA . GLU A 1 142 ? -8.894 -1.860 -6.196 1.00 98.75 142 GLU A CA 1
ATOM 1117 C C . GLU A 1 142 ? -9.761 -2.635 -5.187 1.00 98.75 142 GLU A C 1
ATOM 1119 O O . GLU A 1 142 ? -10.786 -2.117 -4.736 1.00 98.75 142 GLU A O 1
ATOM 1124 N N . LYS A 1 143 ? -9.356 -3.850 -4.785 1.00 98.56 143 LYS A N 1
ATOM 1125 C CA . LYS A 1 143 ? -10.074 -4.628 -3.758 1.00 98.56 143 LYS A CA 1
ATOM 1126 C C . LYS A 1 143 ? -9.858 -4.038 -2.369 1.00 98.56 143 LYS A C 1
ATOM 1128 O O . LYS A 1 143 ? -10.803 -3.999 -1.580 1.00 98.56 143 LYS A O 1
ATOM 1133 N N . HIS A 1 144 ? -8.642 -3.588 -2.065 1.00 98.38 144 HIS A N 1
ATOM 1134 C CA . HIS A 1 144 ? -8.345 -2.916 -0.801 1.00 98.38 144 HIS A CA 1
ATOM 1135 C C . HIS A 1 144 ? -9.141 -1.607 -0.687 1.00 98.38 144 HIS A C 1
ATOM 1137 O O . HIS A 1 144 ? -9.831 -1.384 0.313 1.00 98.38 144 HIS A O 1
ATOM 1143 N N . ALA A 1 145 ? -9.151 -0.791 -1.746 1.00 98.75 145 ALA A N 1
ATOM 1144 C CA . ALA A 1 145 ? -9.928 0.442 -1.822 1.00 98.75 145 ALA A CA 1
ATOM 1145 C C . ALA A 1 145 ? -11.431 0.193 -1.617 1.00 98.75 145 ALA A C 1
ATOM 1147 O O . ALA A 1 145 ? -12.048 0.873 -0.794 1.00 98.75 145 ALA A O 1
ATOM 1148 N N . ASP A 1 146 ? -12.010 -0.798 -2.307 1.00 98.81 146 ASP A N 1
ATOM 1149 C CA . ASP A 1 146 ? -13.419 -1.185 -2.137 1.00 98.81 146 ASP A CA 1
ATOM 1150 C C . ASP A 1 146 ? -13.724 -1.566 -0.681 1.00 98.81 146 ASP A C 1
ATOM 1152 O O . ASP A 1 146 ? -14.716 -1.117 -0.099 1.00 98.81 146 ASP A O 1
ATOM 1156 N N . TRP A 1 147 ? -12.829 -2.324 -0.039 1.00 98.75 147 TRP A N 1
ATOM 1157 C CA . TRP A 1 147 ? -12.998 -2.711 1.357 1.00 98.75 147 TRP A CA 1
ATOM 1158 C C . TRP A 1 147 ? -12.998 -1.506 2.309 1.00 98.75 147 TRP A C 1
ATOM 1160 O O . TRP A 1 147 ? -1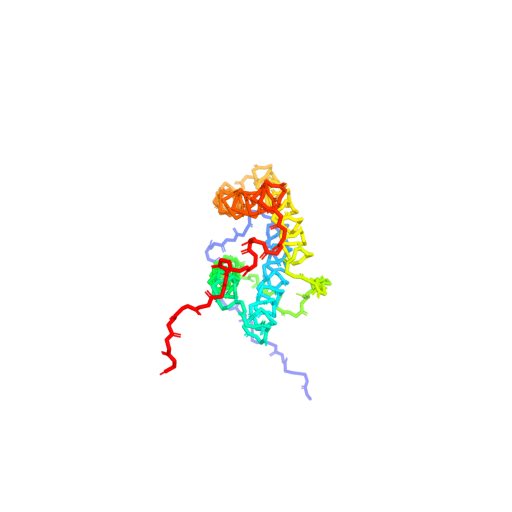3.889 -1.412 3.165 1.00 98.75 147 TRP A O 1
ATOM 1170 N N . PHE A 1 148 ? -12.045 -0.576 2.165 1.00 98.81 148 PHE A N 1
ATOM 1171 C CA . PHE A 1 148 ? -11.973 0.632 2.997 1.00 98.81 148 PHE A CA 1
ATOM 1172 C C . PHE A 1 148 ? -13.165 1.566 2.760 1.00 98.81 148 PHE A C 1
ATOM 1174 O O . PHE A 1 148 ? -13.748 2.074 3.723 1.00 98.81 148 PHE A O 1
ATOM 1181 N N . GLU A 1 149 ? -13.579 1.753 1.505 1.00 98.75 149 GLU A N 1
ATOM 1182 C CA . GLU A 1 149 ? -14.765 2.538 1.155 1.00 98.75 149 GLU A CA 1
ATOM 1183 C C . GLU A 1 149 ? -16.036 1.928 1.762 1.00 98.75 149 GLU A C 1
ATOM 1185 O O . GLU A 1 149 ? -16.858 2.644 2.342 1.00 98.75 149 GLU A O 1
ATOM 1190 N N . ALA A 1 150 ? -16.162 0.598 1.744 1.00 98.81 150 ALA A N 1
ATOM 1191 C CA . ALA A 1 150 ? -17.254 -0.098 2.412 1.00 98.81 150 ALA A CA 1
ATOM 1192 C C . ALA A 1 150 ? -17.243 0.109 3.939 1.00 98.81 150 ALA A C 1
ATOM 1194 O O . ALA A 1 150 ? -18.316 0.274 4.529 1.00 98.81 150 ALA A O 1
ATOM 1195 N N . GLN A 1 151 ? -16.070 0.150 4.589 1.00 98.81 151 GLN A N 1
ATOM 1196 C CA . GLN A 1 151 ? -15.980 0.404 6.036 1.00 98.81 151 GLN A CA 1
ATOM 1197 C C . GLN A 1 151 ? -16.406 1.830 6.391 1.00 98.81 151 GLN A C 1
ATOM 1199 O O . GLN A 1 151 ? -17.195 2.026 7.318 1.00 98.81 151 GLN A O 1
ATOM 1204 N N . LEU A 1 152 ? -15.941 2.824 5.632 1.00 98.81 152 LEU A N 1
ATOM 1205 C CA . LEU A 1 152 ? -16.356 4.218 5.809 1.00 98.81 152 LEU A CA 1
ATOM 1206 C C . LEU A 1 152 ? -17.862 4.374 5.558 1.00 98.81 152 LEU A C 1
ATOM 1208 O O . LEU A 1 152 ? -18.574 4.964 6.369 1.00 98.81 152 LEU A O 1
ATOM 1212 N N . GLY A 1 153 ? -18.388 3.731 4.515 1.00 98.75 153 GLY A N 1
ATOM 1213 C CA . GLY A 1 153 ? -19.824 3.678 4.263 1.00 98.75 153 GLY A CA 1
ATOM 1214 C C . GLY A 1 153 ? -20.615 2.989 5.385 1.00 98.75 153 GLY A C 1
ATOM 1215 O O . GLY A 1 153 ? -21.768 3.353 5.640 1.00 98.75 153 GLY A O 1
ATOM 1216 N N . ALA A 1 154 ? -20.042 1.999 6.072 1.00 98.75 154 ALA A N 1
ATOM 1217 C CA . ALA A 1 154 ? -20.663 1.398 7.249 1.00 98.75 154 ALA A CA 1
ATOM 1218 C C . ALA A 1 154 ? -20.711 2.399 8.413 1.00 98.75 154 ALA A C 1
ATOM 1220 O O . ALA A 1 154 ? -21.774 2.558 9.015 1.00 98.75 154 ALA A O 1
ATOM 1221 N N . ILE A 1 155 ? -19.614 3.119 8.677 1.00 98.69 155 ILE A N 1
ATOM 1222 C CA . ILE A 1 155 ? -19.550 4.181 9.695 1.00 98.69 155 ILE A CA 1
ATOM 1223 C C . ILE A 1 155 ? -20.624 5.245 9.443 1.00 98.69 155 ILE A C 1
ATOM 1225 O O . ILE A 1 155 ? -21.357 5.584 10.371 1.00 98.69 155 ILE A O 1
ATOM 1229 N N . GLU A 1 156 ? -20.801 5.702 8.202 1.00 98.50 156 GLU A N 1
ATOM 1230 C CA . GLU A 1 156 ? -21.856 6.663 7.845 1.00 98.50 156 GLU A CA 1
ATOM 1231 C C . GLU A 1 156 ? -23.272 6.145 8.150 1.00 98.50 156 GLU A C 1
ATOM 1233 O O . GLU A 1 156 ? -24.152 6.907 8.552 1.00 98.50 156 GLU A O 1
ATOM 1238 N N . ARG A 1 157 ? -23.512 4.841 7.962 1.00 98.56 157 ARG A N 1
ATOM 1239 C CA . ARG A 1 157 ? -24.837 4.223 8.129 1.00 98.56 157 ARG A CA 1
ATOM 1240 C C . ARG A 1 157 ? -25.183 3.924 9.582 1.00 98.56 157 ARG A C 1
ATOM 1242 O O . ARG A 1 157 ? -26.346 4.067 9.958 1.00 98.56 157 ARG A O 1
ATOM 1249 N N . VAL A 1 158 ? -24.218 3.448 10.373 1.00 98.50 158 VAL A N 1
ATOM 1250 C CA . VAL A 1 158 ? -24.479 2.969 11.745 1.00 98.50 158 VAL A CA 1
ATOM 1251 C C . VAL A 1 158 ? -23.921 3.877 12.838 1.00 98.50 158 VAL A C 1
ATOM 1253 O O . VAL A 1 158 ? -24.340 3.745 13.986 1.00 98.50 158 VAL A O 1
ATOM 1256 N N . GLY A 1 159 ? -23.030 4.806 12.492 1.00 98.31 159 GLY A N 1
ATOM 1257 C CA . GLY A 1 159 ? -22.288 5.648 13.424 1.00 98.31 159 GLY A CA 1
ATOM 1258 C C . GLY A 1 159 ? -20.985 5.001 13.900 1.00 98.31 159 GLY A C 1
ATOM 1259 O O . GLY A 1 159 ? -20.905 3.788 14.117 1.00 98.31 159 GLY A O 1
ATOM 1260 N N . ALA A 1 160 ? -19.957 5.829 14.113 1.00 97.62 160 ALA A N 1
ATOM 1261 C CA . ALA A 1 160 ? -18.647 5.374 14.576 1.00 97.62 160 ALA A CA 1
ATOM 1262 C C . ALA A 1 160 ? -18.703 4.556 15.887 1.00 97.62 160 ALA A C 1
ATOM 1264 O O . ALA A 1 160 ? -18.085 3.493 15.928 1.00 97.62 160 ALA A O 1
ATOM 1265 N N . PRO A 1 161 ? -19.469 4.934 16.938 1.00 98.06 161 PRO A N 1
ATOM 1266 C CA . PRO A 1 161 ? -19.533 4.132 18.164 1.00 98.06 161 PRO A CA 1
ATOM 1267 C C . PRO A 1 161 ? -20.029 2.697 17.931 1.00 98.06 161 PRO A C 1
ATOM 1269 O O . PRO A 1 161 ? -19.478 1.751 18.493 1.00 98.06 161 PRO A O 1
ATOM 1272 N N . GLN A 1 162 ? -21.047 2.520 17.085 1.00 98.44 162 GLN A N 1
ATOM 1273 C CA . GLN A 1 162 ? -21.621 1.218 16.749 1.00 98.44 162 GLN A CA 1
ATOM 1274 C C . GLN A 1 162 ? -20.658 0.385 15.902 1.00 98.44 162 GLN A C 1
ATOM 1276 O O . GLN A 1 162 ? -20.492 -0.806 16.164 1.00 98.44 162 GLN A O 1
ATOM 1281 N N . TYR A 1 163 ? -19.995 1.007 14.923 1.00 98.62 163 TYR A N 1
ATOM 1282 C CA . TYR A 1 163 ? -18.966 0.345 14.124 1.00 98.62 163 TYR A CA 1
ATOM 1283 C C . TYR A 1 163 ? -17.810 -0.146 15.004 1.00 98.62 163 TYR A C 1
ATOM 1285 O O . TYR A 1 163 ? -17.455 -1.322 14.949 1.00 98.62 163 TYR A O 1
ATOM 1293 N N . LEU A 1 164 ? -17.265 0.717 15.870 1.00 98.25 164 LEU A N 1
ATOM 1294 C CA . LEU A 1 164 ? -16.136 0.377 16.742 1.00 98.25 164 LEU A CA 1
ATOM 1295 C C . LEU A 1 164 ? -16.493 -0.702 17.768 1.00 98.25 164 LEU A C 1
ATOM 1297 O O . LEU A 1 164 ? -15.676 -1.583 18.025 1.00 98.25 164 LEU A O 1
ATOM 1301 N N . ALA A 1 165 ? -17.724 -0.710 18.289 1.00 98.00 165 ALA A N 1
ATOM 1302 C CA . ALA A 1 165 ? -18.195 -1.786 19.161 1.00 98.00 165 ALA A CA 1
ATOM 1303 C C . ALA A 1 165 ? -18.129 -3.168 18.480 1.00 98.00 165 ALA A C 1
ATOM 1305 O O . ALA A 1 165 ? -17.824 -4.163 19.138 1.00 98.00 165 ALA A O 1
ATOM 1306 N N . ALA A 1 166 ? -18.348 -3.243 17.161 1.00 97.62 166 ALA A N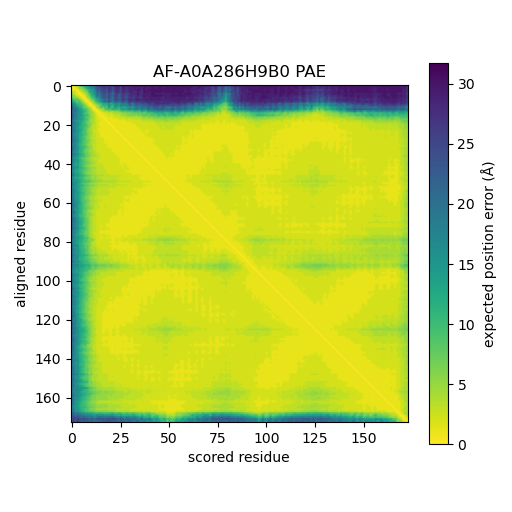 1
ATOM 1307 C CA . ALA A 1 166 ? -18.231 -4.489 16.401 1.00 97.62 166 ALA A CA 1
ATOM 1308 C C . ALA A 1 166 ? -16.773 -4.968 16.228 1.00 97.62 166 ALA A C 1
ATOM 1310 O O . ALA A 1 166 ? -16.554 -6.163 15.998 1.00 97.62 166 ALA A O 1
ATOM 1311 N N . GLN A 1 167 ? -15.790 -4.072 16.392 1.00 98.12 167 GLN A N 1
ATOM 1312 C CA . GLN A 1 167 ? -14.355 -4.356 16.242 1.00 98.12 167 GLN A CA 1
ATOM 1313 C C . GLN A 1 167 ? -13.684 -4.887 17.522 1.00 98.12 167 GLN A C 1
ATOM 1315 O O . GLN A 1 167 ? -12.541 -5.349 17.482 1.00 98.12 167 GLN A O 1
ATOM 1320 N N . ILE A 1 168 ? -14.394 -4.874 18.652 1.00 97.19 168 ILE A N 1
ATOM 1321 C CA . ILE A 1 168 ? -13.930 -5.442 19.923 1.00 97.19 168 ILE A CA 1
ATOM 1322 C C . ILE A 1 168 ? -13.984 -6.980 19.848 1.00 97.19 168 ILE A C 1
ATOM 1324 O O . ILE A 1 168 ? -14.925 -7.556 19.283 1.00 97.19 168 ILE A O 1
ATOM 1328 N N . SER A 1 169 ? -12.982 -7.669 20.409 1.00 91.50 169 SER A N 1
ATOM 1329 C CA . SER A 1 169 ? -13.020 -9.133 20.550 1.00 91.50 169 SER A CA 1
ATOM 1330 C C . SER A 1 169 ? -13.991 -9.551 21.655 1.00 91.50 169 SER A C 1
ATOM 1332 O O . SER A 1 169 ? -14.004 -8.971 22.737 1.00 91.50 169 SER A O 1
ATOM 1334 N N . THR A 1 170 ? -14.794 -10.579 21.387 1.00 87.19 170 THR A N 1
ATOM 1335 C CA . THR A 1 170 ? -15.662 -11.221 22.387 1.00 87.19 170 THR A CA 1
ATOM 1336 C C . THR A 1 170 ? -15.029 -12.477 22.983 1.00 87.19 170 THR A C 1
ATOM 1338 O O . THR A 1 170 ? -15.625 -13.112 23.850 1.00 87.19 170 THR A O 1
ATOM 1341 N N . GLU A 1 171 ? -13.851 -12.867 22.498 1.00 81.06 171 GLU A N 1
ATOM 1342 C CA . GLU A 1 171 ? -13.104 -13.999 23.034 1.00 81.06 171 GLU A CA 1
ATOM 1343 C C . GLU A 1 171 ? -12.438 -13.591 24.351 1.00 81.06 171 GLU A C 1
ATOM 1345 O O . GLU A 1 171 ? -11.889 -12.497 24.483 1.00 81.06 171 GLU A O 1
ATOM 1350 N N . THR A 1 172 ? -12.544 -14.463 25.353 1.00 67.69 172 THR A N 1
ATOM 1351 C CA . THR A 1 172 ? -11.882 -14.268 26.649 1.00 67.69 172 THR A CA 1
ATOM 1352 C C . THR A 1 172 ? -10.412 -14.691 26.519 1.00 67.69 172 THR A C 1
ATOM 1354 O O . THR A 1 172 ? -10.171 -15.666 25.806 1.00 67.69 172 THR A O 1
ATOM 1357 N N . PRO A 1 173 ? -9.456 -13.987 27.160 1.00 65.38 173 PRO A N 1
ATOM 1358 C CA . PRO A 1 173 ? -8.032 -14.332 27.116 1.00 65.38 173 PRO A CA 1
ATOM 1359 C C . PRO A 1 173 ? -7.709 -15.774 27.520 1.00 65.38 173 PRO A C 1
ATOM 1361 O O . PRO A 1 173 ? -8.418 -16.315 28.403 1.00 65.38 173 PRO A O 1
#

Secondary structure (DSSP, 8-state):
---PPP------S---SSHHHHHHHHHHHHHHHHHHHHHHHHHHHHHHTT-HHHHHHHHHHHHHHHHHHHHHHHHHHHTT-----S--------SSHHHHHHHHHHHHHHHHHHHHHHHHHHHHHT-HHHHHHHHHHHHHHHHHHHHHHHHHHHHHHH-HHHHHHHHS--S--

Mean predicted aligned error: 4.66 Å

Sequence (173 aa):
MPIRPPSKKWKWLVQPVSPRVVELLNDALTFELTVTNTYFLNARMLDAWGLPKLGKVFYDLSIDEMRDADALIQR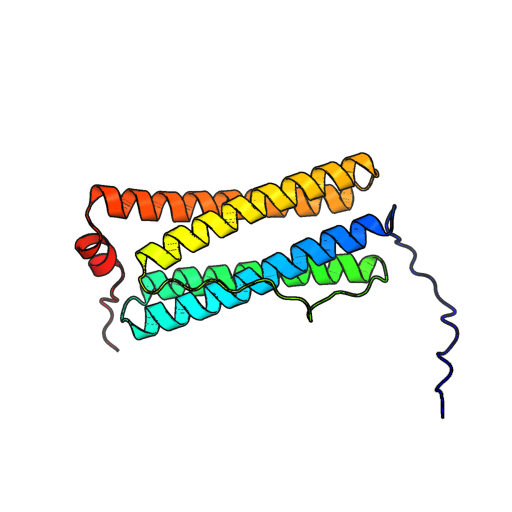VLLFDGHPNVQRLGAIRVGETAEEMLVLALDSEKAAVAQFNASAKECHELGDHGTAAVFEEMVRDEEKHADWFEAQLGAIERVGAPQYLAAQISTETP

Foldseek 3Di:
DDDDDPDPPDDQPDAQLDVVLLVLLLVLLQLLLLLLVLLQVQLVVCVVVQLNQLSVVSNVVSVVSVVLNVVSCVVCVSNVHDRDPPHHDDRDHDPDPLRSLVVQLVSLVVLLVSLCVSLVVCVVSVNNVSSVSSVVSNVVSVVSNVVSVVLNVVCVVPNPVVSSVVSHDPDDD

Solvent-accessible surface area (backbone atoms only — not comparable to full-atom values): 9255 Å² total; per-residue (Å²): 131,87,80,75,76,78,80,76,90,72,77,74,89,52,64,62,87,42,75,62,59,51,51,48,44,37,55,51,32,18,48,28,56,26,49,21,53,36,27,43,49,50,12,53,52,29,42,74,72,55,24,42,56,55,11,48,50,31,38,53,49,20,52,50,29,50,52,53,31,48,54,37,42,53,55,26,47,57,42,74,47,80,68,52,86,84,56,65,60,87,73,77,78,51,94,43,75,66,46,38,42,53,54,47,31,54,47,26,54,49,48,33,53,52,27,51,51,47,21,51,51,25,49,77,65,66,35,55,74,62,14,52,52,29,54,49,52,28,60,50,30,51,52,53,26,51,52,32,51,51,52,53,53,45,29,76,73,65,34,59,72,57,49,53,62,69,22,39,72,86,74,79,135

Radius of gyration: 19.53 Å; Cα contacts (8 Å, |Δi|>4): 186; chains: 1; bounding box: 68×24×52 Å